Protein AF-A0A8S9FDB4-F1 (afdb_monomer)

Mean predicted aligned error: 7.92 Å

InterPro domains:
  IPR051990 Cell Cycle Progression and Pre-B-cell Leukemia Transcription Factor-Interacting [PTHR28638] (1-63)
  IPR060301 CCPG1/PBIP1, C-terminal domain [PF27631] (3-63)

Structure (mmCIF, N/CA/C/O backbone):
data_AF-A0A8S9FDB4-F1
#
_entry.id   AF-A0A8S9FDB4-F1
#
loop_
_atom_site.group_PDB
_atom_site.id
_atom_site.type_symbol
_atom_site.label_atom_id
_atom_site.label_alt_id
_atom_site.label_comp_id
_atom_site.label_asym_id
_atom_site.label_entity_id
_atom_site.label_seq_id
_atom_site.pdbx_PDB_ins_code
_atom_site.Cartn_x
_atom_s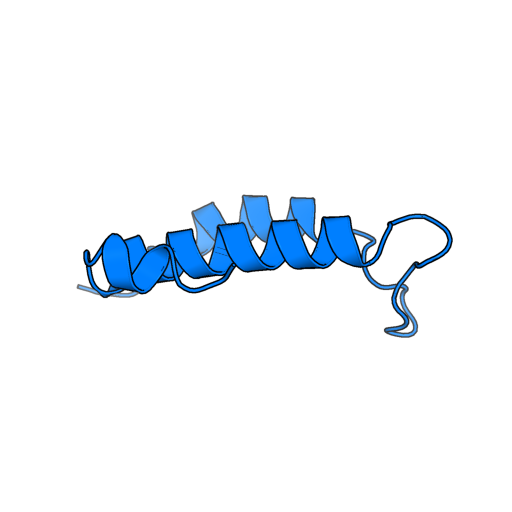ite.Cartn_y
_atom_site.Cartn_z
_atom_site.occupancy
_atom_site.B_iso_or_equiv
_atom_site.auth_seq_id
_atom_site.auth_comp_id
_atom_site.auth_asym_id
_atom_site.auth_atom_id
_atom_site.pdbx_PDB_model_num
ATOM 1 N N . MET A 1 1 ? -4.139 -12.507 24.020 1.00 42.75 1 MET A N 1
ATOM 2 C CA . MET A 1 1 ? -4.910 -13.154 22.937 1.00 42.75 1 MET A CA 1
ATOM 3 C C . MET A 1 1 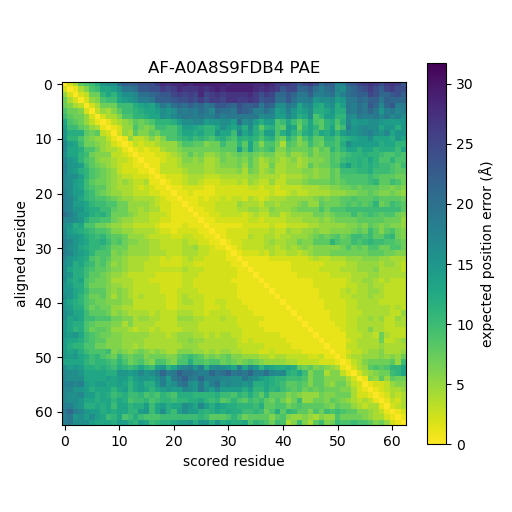? -4.089 -12.979 21.674 1.00 42.75 1 MET A C 1
ATOM 5 O O . MET A 1 1 ? -3.817 -11.852 21.297 1.00 42.75 1 MET A O 1
ATOM 9 N N . GLY A 1 2 ? -3.491 -14.062 21.180 1.00 48.00 2 GLY A N 1
ATOM 10 C CA . GLY A 1 2 ? -2.339 -13.995 20.281 1.00 48.00 2 GLY A CA 1
ATOM 11 C C . GLY A 1 2 ? -2.688 -14.169 18.804 1.00 48.00 2 GLY A C 1
ATOM 12 O O . GLY A 1 2 ? -3.182 -15.216 18.407 1.00 48.00 2 GLY A O 1
ATOM 13 N N . ARG A 1 3 ? -2.305 -13.166 18.005 1.00 51.94 3 ARG A N 1
ATOM 14 C CA . ARG A 1 3 ? -1.474 -13.321 16.795 1.00 51.94 3 ARG A CA 1
ATOM 15 C C . ARG A 1 3 ? -2.009 -14.187 15.639 1.00 51.94 3 ARG A C 1
ATOM 17 O O . ARG A 1 3 ? -1.222 -14.856 14.972 1.00 51.94 3 ARG A O 1
ATOM 24 N N . LEU A 1 4 ? -3.312 -14.126 15.356 1.00 52.41 4 LEU A N 1
ATOM 25 C CA . LEU A 1 4 ? -3.906 -14.719 14.141 1.00 52.41 4 LEU A CA 1
ATOM 26 C C . LEU A 1 4 ? -4.606 -13.710 13.205 1.00 52.41 4 LEU A C 1
ATOM 28 O O . LEU A 1 4 ? -4.941 -14.087 12.087 1.00 52.41 4 LEU A O 1
ATOM 32 N N . GLY A 1 5 ? -4.774 -12.439 13.599 1.00 52.16 5 GLY A N 1
ATOM 33 C CA . GLY A 1 5 ? -5.626 -11.471 12.878 1.00 52.16 5 GLY A CA 1
ATOM 34 C C . GLY A 1 5 ? -5.116 -10.982 11.515 1.00 52.16 5 GLY A C 1
ATOM 35 O O . GLY A 1 5 ? -5.871 -10.403 10.752 1.00 52.16 5 GLY A O 1
ATOM 36 N N . TRP A 1 6 ? -3.848 -11.226 11.180 1.00 55.56 6 TRP A N 1
ATOM 37 C CA . TRP A 1 6 ? -3.201 -10.553 10.049 1.00 55.56 6 TRP A CA 1
ATOM 38 C C . TRP A 1 6 ? -3.334 -11.372 8.747 1.00 55.56 6 TRP A C 1
ATOM 40 O O . TRP A 1 6 ? -3.547 -10.836 7.665 1.00 55.56 6 TRP A O 1
ATOM 50 N N . ARG A 1 7 ? -3.284 -12.709 8.825 1.00 54.56 7 ARG A N 1
ATOM 51 C CA . ARG A 1 7 ? -3.103 -13.587 7.649 1.00 54.56 7 ARG A CA 1
ATOM 52 C C . ARG A 1 7 ? -4.268 -13.552 6.636 1.00 54.56 7 ARG A C 1
ATOM 54 O O . ARG A 1 7 ? -4.040 -13.864 5.474 1.00 54.56 7 ARG A O 1
ATOM 61 N N . GLY A 1 8 ? -5.479 -13.180 7.061 1.00 59.44 8 GLY A N 1
ATOM 62 C CA . GLY A 1 8 ? -6.649 -13.039 6.181 1.00 59.44 8 GLY A CA 1
ATOM 63 C C . GLY A 1 8 ? -6.631 -11.756 5.341 1.00 59.44 8 GLY A C 1
ATOM 64 O O . GLY A 1 8 ? -6.853 -11.820 4.137 1.00 59.44 8 GLY A O 1
ATOM 65 N N . HIS A 1 9 ? -6.276 -10.620 5.951 1.00 58.34 9 HIS A N 1
ATOM 66 C CA . HIS 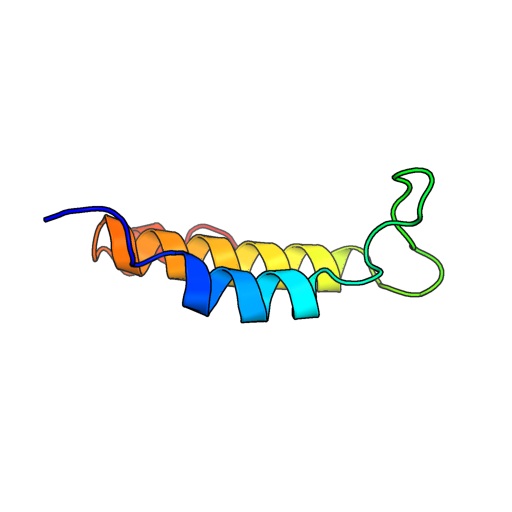A 1 9 ? -6.246 -9.308 5.289 1.00 58.34 9 HIS A CA 1
ATOM 67 C C . HIS A 1 9 ? -4.988 -9.111 4.430 1.00 58.34 9 HIS A C 1
ATOM 69 O O . HIS A 1 9 ? -5.081 -8.605 3.313 1.00 58.34 9 HIS A O 1
ATOM 75 N N . PHE A 1 10 ? -3.829 -9.647 4.850 1.00 61.66 10 PHE A N 1
ATOM 76 C CA . PHE A 1 10 ? -2.639 -9.691 3.983 1.00 61.66 10 PHE A CA 1
ATOM 77 C C . PHE A 1 10 ? -2.876 -10.479 2.689 1.00 61.66 10 PHE A C 1
ATOM 79 O O . PHE A 1 10 ? -2.179 -10.237 1.713 1.00 61.66 10 PHE A O 1
ATOM 86 N N . GLY A 1 11 ? -3.836 -11.410 2.658 1.00 64.50 11 GLY A N 1
ATOM 87 C CA . GLY A 1 11 ? -4.194 -12.131 1.436 1.00 64.50 11 GLY A CA 1
ATOM 88 C C . GLY A 1 11 ? -4.831 -11.225 0.379 1.00 64.50 11 GLY A C 1
ATOM 89 O O . GLY A 1 11 ? -4.485 -11.332 -0.794 1.00 64.50 11 GLY A O 1
ATOM 90 N N . GLY A 1 12 ? -5.710 -10.307 0.796 1.00 65.88 12 GLY A N 1
ATOM 91 C CA . GLY A 1 12 ? -6.287 -9.284 -0.082 1.00 65.88 12 GLY A CA 1
ATOM 92 C C . GLY A 1 12 ? -5.258 -8.231 -0.487 1.00 65.88 12 GLY A C 1
ATOM 93 O O . GLY A 1 12 ? -5.154 -7.896 -1.663 1.00 65.88 12 GLY A O 1
ATOM 94 N N . LEU A 1 13 ? -4.424 -7.794 0.462 1.00 67.00 13 LEU A N 1
ATOM 95 C CA . LEU A 1 13 ? -3.357 -6.831 0.198 1.00 67.00 13 LEU A CA 1
ATOM 96 C C . LEU A 1 13 ? -2.296 -7.374 -0.761 1.00 67.00 13 LEU A C 1
ATOM 98 O O . LEU A 1 13 ? -1.923 -6.704 -1.713 1.00 67.00 13 LEU A O 1
ATOM 102 N N . ALA A 1 14 ? -1.810 -8.593 -0.534 1.00 69.25 14 ALA A N 1
ATOM 103 C CA . ALA A 1 14 ? -0.818 -9.207 -1.406 1.00 69.25 14 ALA A CA 1
ATOM 104 C C . ALA A 1 14 ? -1.359 -9.387 -2.828 1.00 69.25 14 ALA A C 1
ATOM 106 O O . ALA A 1 14 ? -0.588 -9.278 -3.769 1.00 69.25 14 ALA A O 1
ATOM 107 N N . ALA A 1 15 ? -2.667 -9.624 -2.981 1.00 73.94 15 ALA A N 1
ATOM 108 C CA . ALA A 1 15 ? -3.317 -9.661 -4.286 1.00 73.94 15 ALA A CA 1
ATOM 109 C C . ALA A 1 15 ? -3.456 -8.266 -4.923 1.00 73.94 15 ALA A C 1
ATOM 111 O O . ALA A 1 15 ? -3.315 -8.148 -6.135 1.00 73.94 15 ALA A O 1
ATOM 112 N N . ARG A 1 16 ? -3.714 -7.218 -4.130 1.00 71.38 16 ARG A N 1
ATOM 113 C CA . ARG A 1 16 ? -3.867 -5.833 -4.612 1.00 71.38 16 ARG A CA 1
ATOM 114 C C . ARG A 1 16 ? -2.530 -5.181 -4.978 1.00 71.38 16 ARG A C 1
ATOM 116 O O . ARG A 1 16 ? -2.443 -4.464 -5.964 1.00 71.38 16 ARG A O 1
ATOM 123 N N . LEU A 1 17 ? -1.473 -5.509 -4.237 1.00 76.56 17 LEU A N 1
ATOM 124 C CA . LEU A 1 17 ? -0.101 -5.073 -4.513 1.00 76.56 17 LEU A CA 1
ATOM 125 C C . LEU A 1 17 ? 0.632 -5.981 -5.515 1.00 76.56 17 LEU A C 1
ATOM 127 O O . LEU A 1 17 ? 1.781 -5.696 -5.870 1.00 76.56 17 LEU A O 1
ATOM 131 N N . ASP A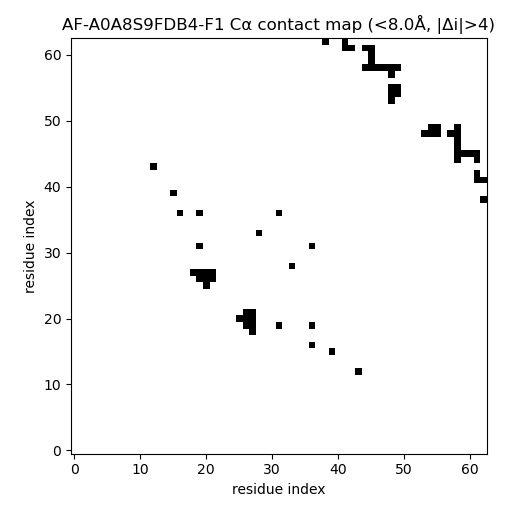 1 18 ? 0.012 -7.080 -5.960 1.00 82.75 18 ASP A N 1
ATOM 132 C CA . ASP A 1 18 ? 0.642 -8.003 -6.901 1.00 82.75 18 ASP A CA 1
ATOM 133 C C . ASP A 1 18 ? 0.937 -7.294 -8.225 1.00 82.75 18 ASP A C 1
ATOM 135 O O . ASP A 1 18 ? 0.069 -6.704 -8.868 1.00 82.75 18 ASP A O 1
ATOM 139 N N . GLY A 1 19 ? 2.201 -7.332 -8.638 1.00 84.38 19 GLY A N 1
ATOM 140 C CA . GLY A 1 19 ? 2.651 -6.664 -9.854 1.00 84.38 19 GLY A CA 1
ATOM 141 C C . GLY 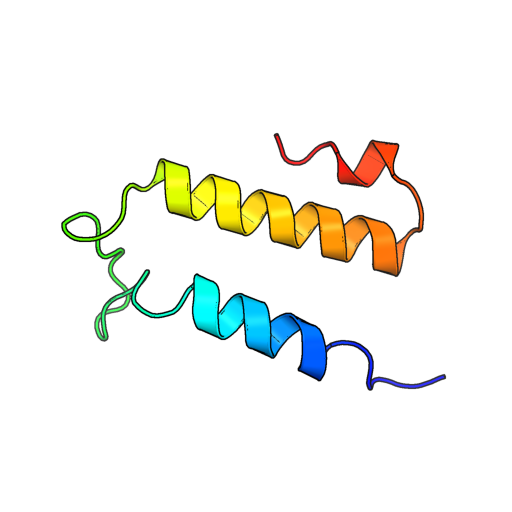A 1 19 ? 2.796 -5.142 -9.765 1.00 84.38 19 GLY A C 1
ATOM 142 O O . GLY A 1 19 ? 3.172 -4.552 -10.778 1.00 84.38 19 GLY A O 1
ATOM 143 N N . ALA A 1 20 ? 2.585 -4.514 -8.598 1.00 88.19 20 ALA A N 1
ATOM 144 C CA . ALA A 1 20 ? 2.953 -3.110 -8.376 1.00 88.19 20 ALA A CA 1
ATOM 145 C C . ALA A 1 20 ? 4.473 -2.906 -8.498 1.00 88.19 20 ALA A C 1
ATOM 147 O O . ALA A 1 20 ? 4.930 -1.869 -8.974 1.00 88.19 20 ALA A O 1
ATOM 148 N N . PHE A 1 21 ? 5.253 -3.927 -8.133 1.00 90.69 21 PHE A N 1
ATOM 149 C CA . PHE A 1 21 ? 6.705 -3.952 -8.282 1.00 90.69 21 PHE A CA 1
ATOM 150 C C . PHE A 1 21 ? 7.151 -5.112 -9.172 1.00 90.69 21 PHE A C 1
ATOM 152 O O . PHE A 1 21 ? 6.638 -6.231 -9.076 1.00 90.69 21 PHE A O 1
ATOM 159 N N . GLY A 1 22 ? 8.129 -4.843 -10.034 1.00 88.44 22 GLY A N 1
ATOM 160 C CA . GLY A 1 22 ? 8.838 -5.861 -10.796 1.00 88.44 22 GLY A CA 1
ATOM 161 C C . GLY A 1 22 ? 9.754 -6.714 -9.915 1.00 88.44 22 GLY A C 1
ATOM 162 O O . GLY A 1 22 ? 10.002 -6.419 -8.746 1.00 88.44 22 GLY A O 1
ATOM 163 N N . ALA A 1 23 ? 10.312 -7.778 -10.496 1.00 88.25 23 ALA A N 1
ATOM 164 C CA . ALA A 1 23 ? 11.292 -8.630 -9.811 1.00 88.25 23 ALA A CA 1
ATOM 165 C C . ALA A 1 23 ? 12.595 -7.886 -9.447 1.00 88.25 23 ALA A C 1
ATOM 167 O O . ALA A 1 23 ? 13.357 -8.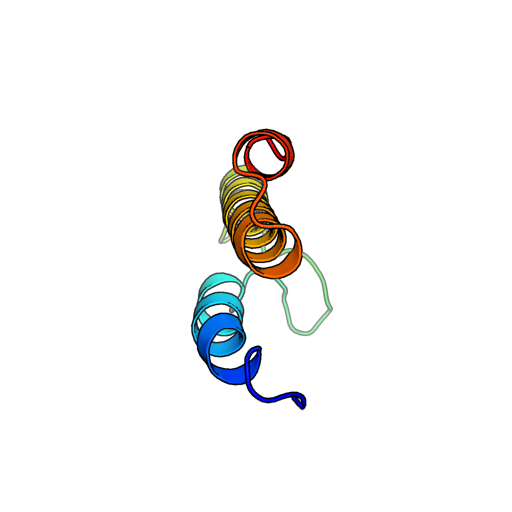343 -8.598 1.00 88.25 23 ALA A O 1
ATOM 168 N N . ASP A 1 24 ? 12.846 -6.750 -10.092 1.00 91.38 24 ASP A N 1
ATOM 169 C CA . ASP A 1 24 ? 13.932 -5.813 -9.811 1.00 91.38 24 ASP A CA 1
ATOM 170 C C . ASP A 1 24 ? 13.596 -4.805 -8.695 1.00 91.38 24 ASP A C 1
ATOM 172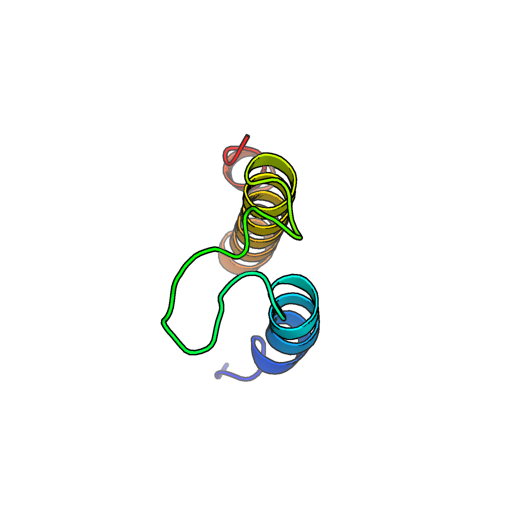 O O . ASP A 1 24 ? 14.449 -4.002 -8.318 1.00 91.38 24 ASP A O 1
ATOM 176 N N . GLY A 1 25 ? 12.379 -4.855 -8.145 1.00 87.38 25 GLY A N 1
ATOM 177 C CA . GLY A 1 25 ? 11.902 -3.945 -7.106 1.00 87.38 25 GLY A CA 1
ATOM 178 C C . GLY A 1 25 ? 11.505 -2.562 -7.625 1.00 87.38 25 GLY A C 1
ATOM 179 O O . GLY A 1 25 ? 11.254 -1.669 -6.818 1.00 87.38 25 GLY A O 1
ATOM 180 N N . ILE A 1 26 ? 11.445 -2.363 -8.944 1.00 91.00 26 ILE A N 1
ATOM 181 C CA . ILE A 1 26 ? 11.019 -1.097 -9.544 1.00 91.00 26 ILE A CA 1
ATOM 182 C C . ILE A 1 26 ? 9.493 -1.076 -9.652 1.00 91.00 26 ILE A C 1
ATOM 184 O O . ILE A 1 26 ? 8.874 -2.074 -10.018 1.00 91.00 26 ILE A O 1
ATOM 188 N N . PHE A 1 27 ? 8.883 0.069 -9.338 1.00 91.38 27 PHE A N 1
ATOM 189 C CA . PHE A 1 27 ? 7.447 0.265 -9.513 1.00 91.38 27 PHE A CA 1
ATOM 190 C C . PHE A 1 27 ? 7.065 0.163 -10.998 1.00 91.38 27 PHE A C 1
ATOM 192 O O . PHE A 1 27 ? 7.647 0.855 -11.839 1.00 91.38 27 PHE A O 1
ATOM 199 N N . ALA A 1 28 ? 6.080 -0.675 -11.316 1.00 91.31 28 ALA A N 1
ATOM 200 C CA . ALA A 1 28 ? 5.620 -0.954 -12.676 1.00 91.31 28 ALA A CA 1
ATOM 201 C C . ALA A 1 28 ? 4.734 0.182 -13.222 1.00 91.31 28 ALA A C 1
ATOM 203 O O . ALA A 1 28 ? 3.550 0.002 -13.516 1.00 91.31 28 ALA A O 1
ATOM 204 N N . HIS A 1 29 ? 5.316 1.377 -13.349 1.00 89.12 29 HIS A N 1
ATOM 205 C CA . HIS A 1 29 ? 4.635 2.609 -13.763 1.00 89.12 29 HIS A CA 1
ATOM 206 C C . HIS A 1 29 ? 4.021 2.541 -15.174 1.00 89.12 29 HIS A C 1
ATOM 208 O O . HIS A 1 29 ? 3.239 3.403 -15.566 1.00 89.12 29 HIS A O 1
ATOM 214 N N . ASP A 1 30 ? 4.436 1.566 -15.981 1.00 88.81 30 ASP A N 1
ATOM 215 C CA . ASP A 1 30 ? 3.916 1.269 -17.314 1.00 88.81 30 ASP A CA 1
ATOM 216 C C . ASP A 1 30 ? 2.596 0.483 -17.272 1.00 88.81 30 ASP A C 1
ATOM 218 O O . ASP A 1 30 ? 1.865 0.445 -18.262 1.00 88.81 30 ASP A O 1
ATOM 222 N N . ARG A 1 31 ? 2.285 -0.132 -16.126 1.00 85.69 31 ARG A N 1
ATOM 223 C CA . ARG A 1 31 ? 1.123 -1.006 -15.920 1.00 85.69 31 ARG A CA 1
ATOM 224 C C . ARG A 1 31 ? 0.149 -0.468 -14.878 1.00 85.69 31 ARG A C 1
ATOM 226 O O . ARG A 1 31 ? -1.041 -0.750 -14.986 1.00 85.69 31 ARG A O 1
ATOM 233 N N . LEU A 1 32 ? 0.641 0.285 -13.897 1.00 87.88 32 LEU A N 1
ATOM 234 C CA . LEU A 1 32 ? -0.140 0.825 -12.789 1.00 87.88 32 LEU A CA 1
ATOM 235 C C . LEU A 1 32 ? 0.159 2.312 -12.613 1.00 87.88 32 LEU A C 1
ATOM 237 O O . LEU A 1 32 ? 1.317 2.739 -12.661 1.00 87.88 32 LEU A O 1
ATOM 241 N N . ARG A 1 33 ? -0.885 3.120 -12.405 1.00 90.25 33 ARG A N 1
ATOM 242 C CA . ARG A 1 33 ? -0.678 4.526 -12.054 1.00 90.25 33 ARG A CA 1
ATOM 243 C C . ARG A 1 33 ? -0.219 4.582 -10.607 1.00 90.25 33 ARG A C 1
ATOM 245 O O . ARG A 1 33 ? -0.747 3.878 -9.756 1.00 90.25 33 ARG A O 1
ATOM 252 N N . PHE A 1 34 ? 0.746 5.451 -10.336 1.00 88.69 34 PHE A N 1
ATOM 253 C CA . PHE A 1 34 ? 1.263 5.612 -8.982 1.00 88.69 34 PHE A CA 1
ATOM 254 C C . PHE A 1 34 ? 0.180 6.067 -7.994 1.00 88.69 34 PHE A C 1
ATOM 256 O O . PHE A 1 34 ? 0.163 5.576 -6.878 1.00 88.69 34 PHE A O 1
ATOM 263 N N . VAL A 1 35 ? -0.746 6.932 -8.429 1.00 89.94 35 VAL A N 1
ATOM 264 C CA . VAL A 1 35 ? -1.908 7.346 -7.620 1.00 89.94 35 VAL A CA 1
ATOM 265 C C . VAL A 1 35 ? -2.772 6.150 -7.233 1.00 89.94 35 VAL A C 1
ATOM 267 O O . VAL A 1 35 ? -2.976 5.948 -6.054 1.00 89.94 35 VAL A O 1
ATOM 270 N N . ASP A 1 36 ? -3.160 5.293 -8.183 1.00 87.44 36 ASP A N 1
ATOM 271 C CA . ASP A 1 36 ? -3.995 4.121 -7.864 1.00 87.44 36 ASP A CA 1
ATOM 272 C C . ASP A 1 36 ? -3.315 3.199 -6.836 1.00 87.44 36 ASP A C 1
ATOM 274 O O . ASP A 1 36 ? -3.966 2.634 -5.968 1.00 87.44 36 ASP A O 1
ATOM 278 N N . PHE A 1 37 ? -1.987 3.066 -6.910 1.00 87.12 37 PHE A N 1
ATOM 279 C CA . PHE A 1 37 ? -1.215 2.318 -5.918 1.00 87.12 37 PHE A CA 1
ATOM 280 C C . PHE A 1 37 ? -1.193 2.993 -4.540 1.00 87.12 37 PHE A C 1
ATOM 282 O O . PHE A 1 37 ? -1.217 2.298 -3.528 1.00 87.12 37 PHE A O 1
ATOM 289 N N . VAL A 1 38 ? -1.079 4.321 -4.496 1.00 88.62 38 VAL A N 1
ATOM 290 C CA . VAL A 1 38 ? -1.078 5.085 -3.245 1.00 88.62 38 VAL A CA 1
ATOM 291 C C . VAL A 1 38 ? -2.454 5.005 -2.590 1.00 88.62 38 VAL A C 1
ATOM 293 O O . VAL A 1 38 ? -2.507 4.568 -1.446 1.00 88.62 38 VAL A O 1
ATOM 296 N N . ASP A 1 39 ? -3.532 5.248 -3.339 1.00 87.75 39 ASP A N 1
ATOM 297 C CA . ASP A 1 39 ? -4.917 5.108 -2.868 1.00 87.75 39 ASP A CA 1
ATOM 298 C C . ASP A 1 39 ? -5.151 3.702 -2.266 1.00 87.75 39 ASP A C 1
ATOM 300 O O . ASP A 1 39 ? -5.683 3.548 -1.168 1.00 87.75 39 ASP A O 1
ATOM 304 N N . ASP A 1 40 ? -4.672 2.648 -2.941 1.00 85.19 40 ASP A N 1
ATOM 305 C CA . ASP A 1 40 ? -4.771 1.262 -2.463 1.00 85.19 40 ASP A CA 1
ATOM 306 C C . ASP A 1 40 ? -4.011 1.005 -1.146 1.00 85.19 40 ASP A C 1
ATOM 308 O O . ASP A 1 40 ? -4.400 0.146 -0.346 1.00 85.19 40 ASP A O 1
ATOM 312 N N . VAL A 1 41 ? -2.890 1.700 -0.933 1.00 85.62 41 VAL A N 1
ATOM 313 C CA . VAL A 1 41 ? -2.092 1.619 0.299 1.00 85.62 41 VAL A CA 1
ATOM 314 C C . VAL A 1 41 ? -2.733 2.435 1.418 1.00 85.62 41 VAL A C 1
ATOM 316 O O . VAL A 1 41 ? -2.699 1.997 2.568 1.00 85.62 41 VAL A O 1
ATOM 319 N N . GLU A 1 42 ? -3.316 3.584 1.101 1.00 86.81 42 GLU A N 1
ATOM 320 C CA . GLU A 1 42 ? -4.039 4.428 2.050 1.00 86.81 42 GLU A CA 1
ATOM 321 C C . GLU A 1 42 ? -5.242 3.666 2.604 1.00 86.81 42 GLU A C 1
ATOM 323 O O . GLU A 1 42 ? -5.267 3.423 3.810 1.00 86.81 42 GLU A O 1
ATOM 328 N N . GLU A 1 43 ? -6.116 3.121 1.742 1.00 83.88 43 GLU A N 1
ATOM 329 C CA . GLU A 1 43 ? -7.259 2.274 2.136 1.0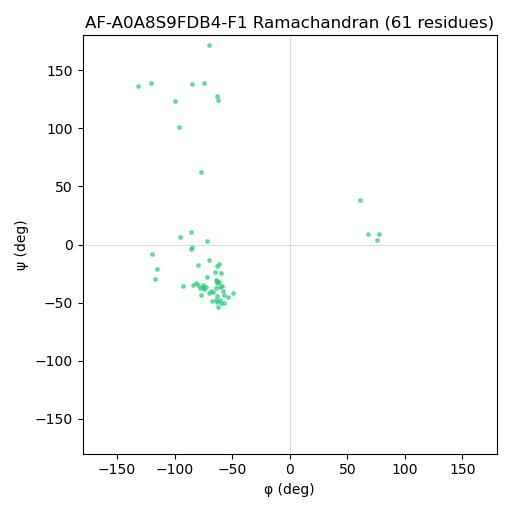0 83.88 43 GLU A CA 1
ATOM 330 C C . GLU A 1 43 ? -6.849 1.155 3.116 1.00 83.88 43 GLU A C 1
ATOM 332 O O . GLU A 1 43 ? -7.538 0.881 4.106 1.00 83.88 43 GLU A O 1
ATOM 337 N N . LEU A 1 44 ? -5.699 0.511 2.872 1.00 80.50 44 LEU A N 1
ATOM 338 C CA . LEU A 1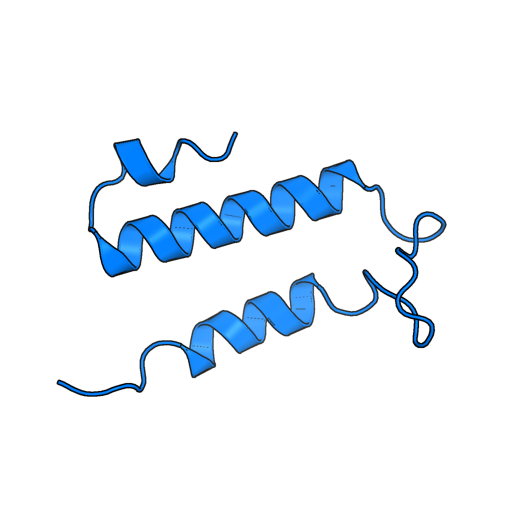 44 ? -5.157 -0.505 3.774 1.00 80.50 44 LEU A CA 1
ATOM 339 C C . LEU A 1 44 ? -4.801 0.080 5.143 1.00 80.50 44 LEU A C 1
ATOM 341 O O . LEU A 1 44 ? -5.088 -0.543 6.169 1.00 80.50 44 LEU A O 1
ATOM 345 N N . LEU A 1 45 ? -4.071 1.194 5.169 1.00 81.88 45 LEU A N 1
ATOM 346 C CA . LEU A 1 45 ? -3.593 1.790 6.412 1.00 81.88 45 LEU A CA 1
ATOM 347 C C . LEU A 1 45 ? -4.759 2.266 7.274 1.00 81.88 45 LEU A C 1
ATOM 349 O O . LEU A 1 45 ? -4.727 2.038 8.486 1.00 81.88 45 LEU A O 1
ATOM 353 N N . GLU A 1 46 ? -5.811 2.809 6.661 1.00 81.56 46 GLU A N 1
ATOM 354 C CA . GLU A 1 46 ? -7.048 3.131 7.369 1.00 81.56 46 GLU A CA 1
ATOM 355 C C . GLU A 1 46 ? -7.679 1.876 7.974 1.00 81.56 46 GLU A C 1
ATOM 357 O O . GLU A 1 46 ? -8.025 1.853 9.154 1.00 81.56 46 GLU A O 1
ATOM 362 N N . GLU A 1 47 ? -7.806 0.795 7.195 1.00 79.38 47 GLU A N 1
ATOM 363 C CA . GLU A 1 47 ? -8.365 -0.460 7.696 1.00 79.38 47 GLU A CA 1
ATOM 364 C C . GLU A 1 47 ? -7.554 -0.957 8.903 1.00 79.38 47 GLU A C 1
ATOM 366 O O . GLU A 1 47 ? -8.116 -1.195 9.973 1.00 79.38 47 GLU A O 1
ATOM 371 N N . VAL A 1 48 ? -6.225 -1.025 8.788 1.00 77.38 48 VAL A N 1
ATOM 372 C CA . VAL A 1 48 ? -5.333 -1.424 9.889 1.00 77.38 48 VAL A CA 1
ATOM 373 C C . VAL A 1 48 ? -5.510 -0.524 11.117 1.00 77.38 48 VAL A C 1
ATOM 375 O O . VAL A 1 48 ? -5.586 -1.036 12.238 1.00 77.38 48 VAL A O 1
ATOM 378 N N . ALA A 1 49 ? -5.611 0.792 10.929 1.00 79.56 49 ALA A N 1
ATOM 379 C CA . ALA A 1 49 ? -5.816 1.746 12.013 1.00 79.56 49 ALA A CA 1
ATOM 380 C C . ALA A 1 49 ? -7.164 1.531 12.727 1.00 79.56 49 ALA A C 1
ATOM 382 O O . ALA A 1 49 ? -7.191 1.456 13.963 1.00 79.56 49 ALA A O 1
ATOM 383 N N . ARG A 1 50 ? -8.258 1.314 11.976 1.00 78.44 50 ARG A N 1
ATOM 384 C CA . ARG A 1 50 ? -9.582 0.974 12.535 1.00 78.44 50 ARG A CA 1
ATOM 385 C C . ARG A 1 50 ? -9.517 -0.301 13.380 1.00 78.44 50 ARG A C 1
ATOM 387 O O . ARG A 1 50 ? -10.119 -0.355 14.448 1.00 78.44 50 ARG A O 1
ATOM 394 N N . TRP A 1 51 ? -8.763 -1.318 12.960 1.00 72.12 51 TRP A N 1
ATOM 395 C CA . TRP A 1 51 ? -8.653 -2.581 13.704 1.00 72.12 51 TRP A CA 1
ATOM 396 C C . TRP A 1 51 ? -7.793 -2.493 14.973 1.00 72.12 51 TRP A C 1
ATOM 398 O O . TRP A 1 51 ? -8.118 -3.140 15.970 1.00 72.12 51 TRP A O 1
ATOM 408 N N . GLU A 1 52 ? -6.693 -1.738 14.950 1.00 69.25 52 GLU A N 1
ATOM 409 C CA . GLU A 1 52 ? -5.754 -1.670 16.080 1.00 69.25 52 GLU A CA 1
ATOM 410 C C . GLU A 1 52 ? -6.189 -0.663 17.159 1.00 69.25 52 GLU A C 1
ATOM 412 O O . GLU A 1 52 ? -5.962 -0.911 18.346 1.00 69.25 52 GLU A O 1
ATOM 417 N N . GLN A 1 53 ? -6.815 0.458 16.779 1.00 68.88 53 GLN A N 1
ATOM 418 C CA . GLN A 1 53 ? -7.210 1.518 17.720 1.00 68.88 53 GLN A CA 1
ATOM 419 C C . GLN A 1 53 ? -8.724 1.728 17.832 1.00 68.88 53 GLN A C 1
ATOM 421 O O . GLN A 1 53 ? -9.171 2.238 18.858 1.00 68.88 53 GLN A O 1
ATOM 426 N N . GLY A 1 54 ? -9.518 1.303 16.841 1.00 62.44 54 GLY A N 1
ATOM 427 C CA . GLY A 1 54 ? -10.972 1.514 16.833 1.00 62.44 54 GLY A CA 1
ATOM 428 C C . GLY A 1 54 ? -11.394 2.977 16.667 1.00 62.44 54 GLY A C 1
ATOM 429 O O . GLY A 1 54 ? -12.567 3.286 16.854 1.00 62.44 54 GLY A O 1
ATOM 430 N N . ASP A 1 55 ? -10.447 3.865 16.362 1.00 71.00 55 ASP A N 1
ATOM 431 C CA . ASP A 1 55 ? -10.676 5.286 16.125 1.00 71.00 55 ASP A CA 1
ATOM 432 C C . ASP A 1 55 ? -10.807 5.512 14.615 1.00 71.00 55 ASP A C 1
ATOM 434 O O . ASP A 1 55 ? -9.821 5.479 13.878 1.00 71.00 55 ASP A O 1
ATOM 438 N N . GLU A 1 56 ? -12.050 5.656 14.158 1.00 66.88 56 GLU A N 1
ATOM 439 C CA . GLU A 1 56 ? -12.387 5.861 12.746 1.00 66.88 56 GLU A CA 1
ATOM 440 C C . GLU A 1 56 ? -11.834 7.193 12.217 1.00 66.88 56 GLU A C 1
ATOM 442 O O . GLU A 1 56 ? -11.443 7.272 11.060 1.00 66.88 56 GLU A O 1
ATOM 447 N N . GLU A 1 57 ? -11.710 8.213 13.067 1.00 68.56 57 GLU A N 1
ATOM 448 C CA . GLU A 1 57 ? -11.292 9.561 12.667 1.00 68.56 57 GLU A CA 1
ATOM 449 C C . GLU A 1 57 ? -9.766 9.663 12.529 1.00 68.56 57 GLU A C 1
ATOM 451 O O . GLU A 1 57 ? -9.256 10.349 11.647 1.00 68.56 57 GLU A O 1
ATOM 456 N N . ALA A 1 58 ? -9.016 8.923 13.352 1.00 67.50 58 ALA A N 1
ATOM 457 C CA . ALA A 1 58 ? -7.578 8.737 13.153 1.00 67.50 58 ALA A CA 1
ATOM 458 C C . ALA A 1 58 ? -7.262 7.829 11.952 1.00 67.50 58 ALA A C 1
ATOM 460 O O . ALA A 1 58 ? -6.192 7.950 11.354 1.00 67.50 58 ALA A O 1
ATOM 461 N N . ALA A 1 59 ? -8.172 6.910 11.622 1.00 68.25 59 ALA A N 1
ATOM 462 C CA . ALA A 1 59 ? -8.022 6.022 10.483 1.00 68.25 59 ALA A CA 1
ATOM 463 C C . ALA A 1 59 ? -8.280 6.719 9.147 1.00 68.25 59 ALA A C 1
ATOM 465 O O . ALA A 1 59 ? -7.546 6.436 8.218 1.00 68.25 59 ALA A O 1
ATOM 466 N N . ASP A 1 60 ? -9.226 7.654 9.061 1.00 69.88 60 ASP A N 1
ATOM 467 C CA . ASP A 1 60 ? -9.503 8.435 7.839 1.00 69.88 60 ASP A CA 1
ATOM 468 C C . ASP A 1 60 ? -8.403 9.483 7.520 1.00 69.88 60 ASP A C 1
ATOM 470 O O . ASP A 1 60 ? -8.519 10.275 6.590 1.00 69.88 60 ASP A O 1
ATOM 474 N N . GLY A 1 61 ? -7.326 9.545 8.311 1.00 73.69 61 GLY A N 1
ATOM 475 C CA . GLY A 1 61 ? -6.251 10.532 8.167 1.00 73.69 61 GLY A CA 1
ATOM 476 C C . GLY A 1 61 ? -5.146 10.169 7.169 1.00 73.69 61 GLY A C 1
ATOM 477 O O . GLY A 1 61 ? -4.095 10.812 7.206 1.00 73.69 61 GLY A O 1
ATOM 478 N N . PHE A 1 62 ? -5.328 9.125 6.354 1.00 70.44 62 PHE A N 1
ATOM 479 C CA . PHE A 1 62 ? -4.345 8.693 5.354 1.00 70.44 62 PHE A CA 1
ATOM 480 C C . PHE A 1 62 ? -4.602 9.260 3.944 1.00 70.44 62 PHE A C 1
ATOM 482 O O . PHE A 1 62 ? -3.854 8.892 3.051 1.00 70.44 62 PHE A O 1
ATOM 489 N N . GLU A 1 63 ? -5.578 10.162 3.772 1.00 64.12 63 GLU A N 1
ATOM 490 C CA . GLU A 1 63 ? -5.865 10.924 2.531 1.00 64.12 63 GLU A CA 1
ATOM 491 C C . GLU A 1 63 ? -4.834 12.033 2.206 1.00 64.12 63 GLU A C 1
ATOM 493 O O . GLU A 1 63 ? -4.255 12.642 3.145 1.00 64.12 63 GLU A O 1
#

Organism: NCBI:txid2052820

pLDDT: mean 75.63, std 12.88, range [42.75, 91.38]

Sequence (63 aa):
MGRLGWRGHFGGLAARLDGAFGADGIFAHDRLRFVDFVDDVEELLEEVARWEQGDEEAADGFE

Radius of gyration: 13.75 Å; Cα contacts (8 Å, |Δi|>4): 35; chains: 1; bounding box: 26×26×40 Å

Secondary structure (DSSP, 8-state):
--S-SSTTHHHHHHHHSTTTB-TTS-B-TTTS-HHHHHHHHHHHHHHHHHHHH--HHHHGGG-

Solvent-accessible surface area (backbone atoms only — not comparable to full-atom values): 3860 Å² total; per-residue (Å²): 138,84,95,66,84,55,70,69,58,51,53,57,48,54,60,70,52,55,67,49,44,45,99,86,68,46,69,34,66,92,83,42,59,70,63,63,54,48,54,57,50,28,59,48,50,22,52,53,35,32,74,75,69,65,41,61,72,73,15,67,64,60,118

Foldseek 3Di:
DDDDPPPVVVVVVCVLCPQCADPVRDGPCVVDPPVSVLVSVLVVQLVVCCVPPVDNVVSNPSD